Protein AF-A0A0G0LBF0-F1 (afdb_monomer_lite)

pLDDT: mean 75.21, std 11.59, range [41.16, 87.69]

Sequence (72 aa):
MSVSSRVEKTNSECRICGGAIVAKTVTVYNPEAGSPIYGPGSKRQYKDIHGGYYCGSCGIKYEFLQENNKKK

Structure (mmCIF, N/CA/C/O backbone):
data_AF-A0A0G0LBF0-F1
#
_entry.id   AF-A0A0G0LBF0-F1
#
loop_
_atom_site.group_PDB
_atom_site.id
_atom_site.type_symbol
_atom_site.label_atom_id
_atom_site.label_alt_id
_atom_site.label_comp_id
_atom_site.label_asym_id
_atom_site.label_entity_id
_atom_site.label_seq_id
_atom_site.pdbx_PDB_ins_code
_atom_site.Cartn_x
_atom_site.Cartn_y
_atom_site.Cartn_z
_atom_site.occupancy
_atom_site.B_iso_or_equiv
_atom_site.auth_seq_id
_atom_site.auth_comp_id
_atom_site.auth_asym_id
_atom_site.auth_atom_id
_atom_site.pdbx_PDB_model_num
ATOM 1 N N . MET A 1 1 ? -0.626 -3.731 -19.872 1.00 47.59 1 MET A N 1
ATOM 2 C CA . MET A 1 1 ? 0.301 -3.234 -18.831 1.00 47.59 1 MET A CA 1
ATOM 3 C C . MET A 1 1 ? -0.082 -3.888 -17.513 1.00 47.59 1 MET A C 1
ATOM 5 O O . MET A 1 1 ? -1.136 -3.569 -16.980 1.00 47.59 1 MET A O 1
ATOM 9 N N . SER A 1 2 ? 0.693 -4.863 -17.038 1.00 46.22 2 SER A N 1
ATOM 10 C CA . SER A 1 2 ? 0.375 -5.601 -15.808 1.00 46.22 2 SER A CA 1
ATOM 11 C C . SER A 1 2 ? 0.813 -4.783 -14.595 1.00 46.22 2 SER A C 1
ATOM 13 O O . SER A 1 2 ? 1.987 -4.773 -14.240 1.00 46.22 2 SER A O 1
ATOM 15 N N . VAL A 1 3 ? -0.121 -4.045 -13.998 1.00 56.28 3 VAL A N 1
ATOM 16 C CA . VAL A 1 3 ? 0.114 -3.284 -12.768 1.00 56.28 3 VAL A CA 1
ATOM 17 C C . VAL A 1 3 ? -0.070 -4.236 -11.590 1.00 56.28 3 VAL A C 1
ATOM 19 O O . VAL A 1 3 ? -1.186 -4.664 -11.306 1.00 56.28 3 VAL A O 1
ATOM 22 N N . SER A 1 4 ? 1.023 -4.596 -10.917 1.00 60.53 4 SER A N 1
ATOM 23 C CA . SER A 1 4 ? 0.954 -5.385 -9.685 1.00 60.53 4 SER A CA 1
ATOM 24 C C . SER A 1 4 ? 0.782 -4.431 -8.508 1.00 60.53 4 SER A C 1
ATOM 26 O O . SER A 1 4 ? 1.693 -3.677 -8.172 1.00 60.53 4 SER A O 1
ATOM 28 N N . SER A 1 5 ? -0.397 -4.435 -7.887 1.00 65.62 5 SER A N 1
ATOM 29 C CA . SER A 1 5 ? -0.667 -3.666 -6.671 1.00 65.62 5 SER A CA 1
ATOM 30 C C . SER A 1 5 ? -0.669 -4.579 -5.452 1.00 65.62 5 SER A C 1
ATOM 32 O O . SER A 1 5 ? -1.447 -5.531 -5.399 1.00 65.62 5 SER A O 1
ATOM 34 N N . ARG A 1 6 ? 0.164 -4.265 -4.459 1.00 72.62 6 ARG A N 1
ATOM 35 C CA . ARG A 1 6 ? 0.135 -4.886 -3.133 1.00 72.62 6 ARG A CA 1
ATOM 36 C C . ARG A 1 6 ? -0.651 -3.999 -2.176 1.00 72.62 6 ARG A C 1
ATOM 38 O O . ARG A 1 6 ? -0.538 -2.774 -2.222 1.00 72.62 6 ARG A O 1
ATOM 45 N N . VAL A 1 7 ? -1.469 -4.629 -1.341 1.00 76.81 7 VAL A N 1
ATOM 46 C CA . VAL A 1 7 ? -2.234 -3.957 -0.292 1.00 76.81 7 VAL A CA 1
ATOM 47 C C . VAL A 1 7 ? -1.812 -4.553 1.040 1.00 76.81 7 VAL A C 1
ATOM 49 O O . VAL A 1 7 ? -1.991 -5.748 1.262 1.00 76.81 7 VAL A O 1
ATOM 52 N N . GLU A 1 8 ? -1.244 -3.730 1.911 1.00 79.94 8 GLU A N 1
ATOM 53 C CA . GLU A 1 8 ? -0.793 -4.142 3.240 1.00 79.94 8 GLU A CA 1
ATOM 54 C C . GLU A 1 8 ? -1.706 -3.531 4.302 1.00 79.94 8 GLU A C 1
ATOM 56 O O . GLU A 1 8 ? -2.026 -2.344 4.251 1.00 79.94 8 GLU A O 1
ATOM 61 N N . LYS A 1 9 ? -2.166 -4.338 5.264 1.00 78.94 9 LYS A N 1
ATOM 62 C CA . LYS A 1 9 ? -2.952 -3.823 6.391 1.00 78.94 9 LYS A CA 1
ATOM 63 C C . LYS A 1 9 ? -2.036 -3.054 7.332 1.00 78.94 9 LYS A C 1
ATOM 65 O O . LYS A 1 9 ? -0.973 -3.540 7.703 1.00 78.94 9 LYS A O 1
ATOM 70 N N . THR A 1 10 ? -2.470 -1.868 7.728 1.00 80.19 10 THR A N 1
ATOM 71 C CA . THR A 1 10 ? -1.780 -1.064 8.736 1.00 80.19 10 THR A CA 1
ATOM 72 C C . THR A 1 10 ? -2.382 -1.348 10.113 1.00 80.19 10 THR A C 1
ATOM 74 O O . THR A 1 10 ? -3.512 -1.824 10.211 1.00 80.19 10 THR A O 1
ATOM 77 N N . ASN A 1 11 ? -1.649 -1.029 11.182 1.00 78.69 11 ASN A N 1
ATOM 78 C CA . ASN A 1 11 ? -2.150 -1.130 12.561 1.00 78.69 11 ASN A CA 1
ATOM 79 C C . ASN A 1 11 ? -3.086 0.032 12.956 1.00 78.69 11 ASN A C 1
ATOM 81 O O . ASN A 1 11 ? -3.431 0.164 14.129 1.00 78.69 11 ASN A O 1
ATOM 85 N N . SER A 1 12 ? -3.466 0.893 12.007 1.00 78.94 12 SER A N 1
ATOM 86 C CA . SER A 1 12 ? -4.307 2.061 12.260 1.00 78.94 12 SER A CA 1
ATOM 87 C C . SER A 1 12 ? -5.736 1.844 11.777 1.00 78.94 12 SER A C 1
ATOM 89 O O . SER A 1 12 ? -5.994 1.195 10.760 1.00 78.94 12 SER A O 1
ATOM 91 N N . GLU A 1 13 ? -6.671 2.451 12.497 1.00 85.38 13 GLU A N 1
ATOM 92 C CA . GLU A 1 13 ? -8.100 2.397 12.206 1.00 85.38 13 GLU A CA 1
ATOM 93 C C . GLU A 1 13 ? -8.595 3.730 11.644 1.00 85.38 13 GLU A C 1
ATOM 95 O O . GLU A 1 13 ? -8.094 4.815 11.957 1.00 85.38 13 GLU A O 1
ATOM 100 N N . CYS A 1 14 ? -9.605 3.648 10.788 1.00 84.12 14 CYS A N 1
ATOM 101 C CA . CYS A 1 14 ? -10.266 4.800 10.215 1.00 84.12 14 CYS A CA 1
ATOM 102 C C . CYS A 1 14 ? -11.031 5.551 11.300 1.00 84.12 14 CYS A C 1
ATOM 104 O O . CYS A 1 14 ? -11.965 5.020 11.892 1.00 84.12 14 CYS A O 1
ATOM 106 N N . ARG A 1 15 ? -10.717 6.832 11.490 1.00 81.50 15 ARG A N 1
ATOM 107 C CA . ARG A 1 15 ? -11.424 7.685 12.460 1.00 81.50 15 ARG A CA 1
ATOM 108 C C . ARG A 1 15 ? -12.906 7.916 12.163 1.00 81.50 15 ARG A C 1
ATOM 110 O O . ARG A 1 15 ? -13.616 8.382 13.041 1.00 81.50 15 ARG A O 1
ATOM 117 N N . ILE A 1 16 ? -13.357 7.639 10.939 1.00 84.44 16 ILE A N 1
ATOM 118 C CA . ILE A 1 16 ? -14.752 7.869 10.540 1.00 84.44 16 ILE A CA 1
ATOM 119 C C . ILE A 1 16 ? -15.609 6.629 10.790 1.00 84.44 16 ILE A C 1
ATOM 121 O O . ILE A 1 16 ? -16.699 6.744 11.335 1.00 84.44 16 ILE A O 1
ATOM 125 N N . CYS A 1 17 ? -15.132 5.447 10.392 1.00 87.06 17 CYS A N 1
ATOM 126 C CA . CYS A 1 17 ? -15.932 4.217 10.438 1.00 87.06 17 CYS A CA 1
ATOM 127 C C . CYS A 1 17 ? -15.338 3.099 11.306 1.00 87.06 17 CYS A C 1
ATOM 129 O O . CYS A 1 17 ? -15.923 2.025 11.379 1.00 87.06 17 CYS A O 1
ATOM 131 N N . GLY A 1 18 ? -14.160 3.299 11.906 1.00 84.56 18 GLY A N 1
ATOM 132 C CA . GLY A 1 18 ? -13.429 2.269 12.656 1.00 84.56 18 GLY A CA 1
ATOM 133 C C . GLY A 1 18 ? -12.800 1.169 11.791 1.00 84.56 18 GLY A C 1
ATOM 134 O O . GLY A 1 18 ? -12.095 0.312 12.306 1.00 84.56 18 GLY A O 1
ATOM 135 N N . GLY A 1 19 ? -13.018 1.174 10.473 1.00 85.62 19 GLY A N 1
ATOM 136 C CA . GLY A 1 19 ? -12.470 0.163 9.567 1.00 85.62 19 GLY A CA 1
ATOM 137 C C . GLY A 1 19 ? -10.945 0.224 9.438 1.00 85.62 19 GLY A C 1
ATOM 138 O O . GLY A 1 19 ? -10.342 1.291 9.552 1.00 85.62 19 GLY A O 1
ATOM 139 N N . ALA A 1 20 ? -10.309 -0.907 9.133 1.00 85.88 20 ALA A N 1
ATOM 140 C CA . ALA A 1 20 ? -8.854 -0.985 9.001 1.00 85.88 20 ALA A CA 1
ATOM 141 C C . ALA A 1 20 ? -8.323 -0.088 7.867 1.00 85.88 20 ALA A C 1
ATOM 143 O O . ALA A 1 20 ? -8.850 -0.089 6.745 1.00 85.88 20 ALA A O 1
ATOM 144 N N . ILE A 1 21 ? -7.251 0.654 8.147 1.00 86.38 21 ILE A N 1
ATOM 145 C CA . ILE A 1 21 ? -6.507 1.395 7.129 1.00 86.38 21 ILE A CA 1
ATOM 146 C C . ILE A 1 21 ? -5.533 0.433 6.448 1.00 86.38 21 ILE A C 1
ATOM 148 O O . ILE A 1 21 ? -4.868 -0.384 7.089 1.00 86.38 21 ILE A O 1
ATOM 152 N N . VAL A 1 22 ? -5.439 0.529 5.130 1.00 87.56 22 VAL A N 1
ATOM 153 C CA . VAL A 1 22 ? -4.536 -0.263 4.305 1.00 87.56 22 VAL A CA 1
ATOM 154 C C . VAL A 1 22 ? -3.620 0.655 3.498 1.00 87.56 22 VAL A C 1
ATOM 156 O O . VAL A 1 22 ? -4.015 1.740 3.071 1.00 87.56 22 VAL A O 1
ATOM 159 N N . ALA A 1 23 ? -2.382 0.224 3.295 1.00 84.69 23 ALA A N 1
ATOM 160 C CA . ALA A 1 23 ? -1.400 0.874 2.444 1.00 84.69 23 ALA A CA 1
ATOM 161 C C . ALA A 1 23 ? -1.465 0.261 1.044 1.00 84.69 23 ALA A C 1
ATOM 163 O O . ALA A 1 23 ? -1.477 -0.964 0.905 1.00 84.69 23 ALA A O 1
ATOM 164 N N . LYS A 1 24 ? -1.506 1.095 -0.001 1.00 82.56 24 LYS A N 1
ATOM 165 C CA . LYS A 1 24 ? -1.361 0.631 -1.385 1.00 82.56 24 LYS A CA 1
ATOM 166 C C . LYS A 1 24 ? 0.073 0.845 -1.834 1.00 82.56 24 LYS A C 1
ATOM 168 O O . LYS A 1 24 ? 0.547 1.976 -1.834 1.00 82.56 24 LYS A O 1
ATOM 173 N N . THR A 1 25 ? 0.710 -0.201 -2.327 1.00 82.44 25 THR A N 1
ATOM 174 C CA . THR A 1 25 ? 1.98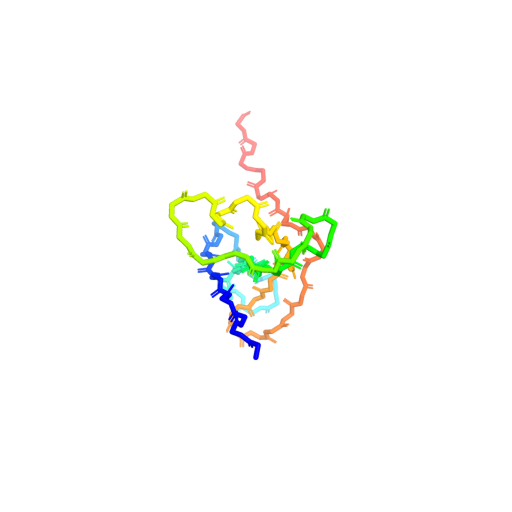1 -0.094 -3.043 1.00 82.44 25 THR A CA 1
ATOM 175 C C . THR A 1 25 ? 1.757 -0.586 -4.458 1.00 82.44 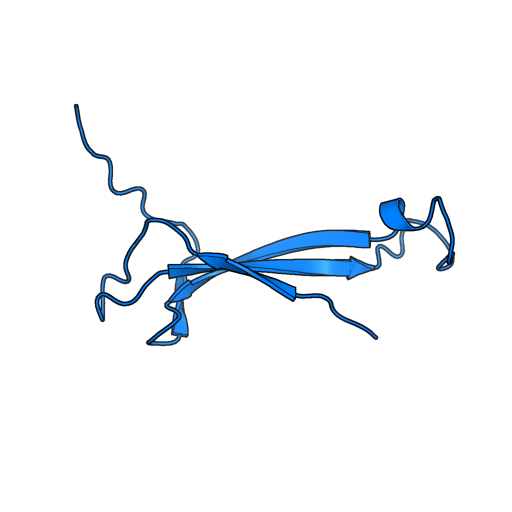25 THR A C 1
ATOM 177 O O . THR A 1 25 ? 1.188 -1.656 -4.678 1.00 82.44 25 THR A O 1
ATOM 180 N N . VAL A 1 26 ? 2.135 0.227 -5.435 1.00 80.94 26 VAL A N 1
ATOM 181 C CA . VAL A 1 26 ? 1.965 -0.082 -6.851 1.00 80.94 26 VAL A CA 1
ATOM 182 C C . VAL A 1 26 ? 3.340 -0.243 -7.466 1.00 80.94 26 VAL A C 1
ATOM 184 O O . VAL A 1 26 ? 4.132 0.694 -7.475 1.00 80.94 26 VAL A O 1
ATOM 187 N N . THR A 1 27 ? 3.615 -1.426 -7.998 1.00 80.62 27 THR A N 1
ATOM 188 C CA . THR A 1 27 ? 4.843 -1.684 -8.741 1.00 80.62 27 THR A CA 1
ATOM 189 C C . THR A 1 27 ? 4.646 -1.218 -10.183 1.00 80.62 27 THR A C 1
ATOM 191 O O . THR A 1 27 ? 3.768 -1.722 -10.890 1.00 80.62 27 THR A O 1
ATOM 194 N N . VAL A 1 28 ? 5.442 -0.243 -10.624 1.00 81.62 28 VAL A N 1
ATOM 195 C CA . VAL A 1 28 ? 5.352 0.373 -11.958 1.00 81.62 28 VAL A CA 1
ATOM 196 C C . VAL A 1 28 ? 6.678 0.226 -12.697 1.00 81.62 28 VAL A C 1
ATOM 198 O O . VAL A 1 28 ? 7.744 0.233 -12.089 1.00 81.62 28 VAL A O 1
ATOM 201 N N . TYR A 1 29 ? 6.617 0.077 -14.018 1.00 80.00 29 TYR A N 1
ATOM 202 C CA . TYR A 1 29 ? 7.803 0.062 -14.871 1.00 80.00 29 TYR A CA 1
ATOM 203 C C . TYR A 1 29 ? 8.536 1.413 -14.840 1.00 80.00 29 TYR A C 1
ATOM 205 O O . TYR A 1 29 ? 7.904 2.458 -14.987 1.00 80.00 29 TYR A O 1
ATOM 213 N N . ASN A 1 30 ? 9.860 1.390 -14.679 1.00 78.62 30 ASN A N 1
ATOM 214 C CA . ASN A 1 30 ? 10.724 2.559 -14.754 1.00 78.62 30 ASN A CA 1
ATOM 215 C C . ASN A 1 30 ? 11.277 2.719 -16.187 1.00 78.62 30 ASN A C 1
ATOM 217 O O . ASN A 1 30 ? 12.162 1.950 -16.573 1.00 78.62 30 ASN A O 1
ATOM 221 N N . PRO A 1 31 ? 10.820 3.718 -16.964 1.00 70.94 31 PRO A N 1
ATOM 222 C CA . PRO A 1 31 ? 11.303 3.945 -18.325 1.00 70.94 31 PRO A CA 1
ATOM 223 C C . PRO A 1 31 ? 12.768 4.402 -18.392 1.00 70.94 31 PRO A C 1
ATOM 225 O O . PRO A 1 31 ? 13.409 4.209 -19.420 1.00 70.94 31 PRO A O 1
ATOM 228 N N . GLU A 1 32 ? 13.333 4.941 -17.305 1.00 76.31 32 GLU A N 1
ATOM 229 C CA . GLU A 1 32 ? 14.757 5.309 -17.241 1.00 76.31 32 GLU A CA 1
ATOM 230 C C . GLU A 1 32 ? 15.682 4.081 -17.241 1.00 76.31 32 GLU A C 1
ATOM 232 O O . GLU A 1 32 ? 16.872 4.194 -17.520 1.00 76.31 32 GLU A O 1
ATOM 237 N N .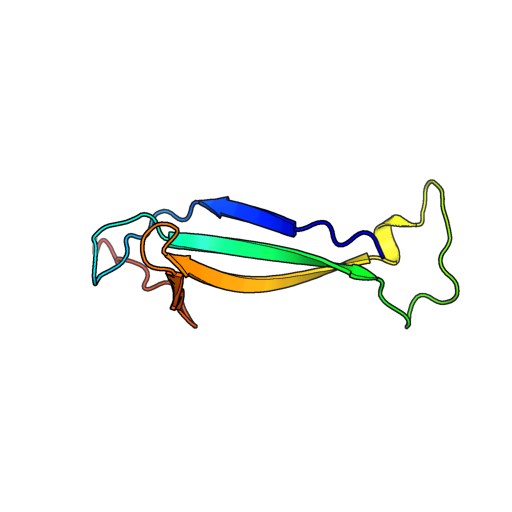 ALA A 1 33 ? 15.148 2.887 -16.965 1.00 72.00 33 ALA A N 1
ATOM 238 C CA . ALA A 1 33 ? 15.911 1.642 -16.943 1.00 72.00 33 ALA A CA 1
ATOM 239 C C . ALA A 1 33 ? 16.147 1.031 -18.344 1.00 72.00 33 ALA A C 1
ATOM 241 O O . ALA A 1 33 ? 16.577 -0.121 -18.446 1.00 72.00 33 ALA A O 1
ATOM 242 N N . GLY A 1 34 ? 15.855 1.778 -19.413 1.00 74.12 34 GLY A N 1
ATOM 243 C CA . GLY A 1 34 ? 16.009 1.346 -20.802 1.00 74.12 34 GLY A CA 1
ATOM 244 C C . GLY A 1 34 ? 14.795 0.579 -21.326 1.00 74.12 34 GLY A C 1
ATOM 245 O O . GLY A 1 34 ? 13.674 0.791 -20.873 1.00 74.12 34 GLY A O 1
ATOM 246 N N . SER A 1 35 ? 14.999 -0.293 -22.314 1.00 77.44 35 SER A N 1
ATOM 247 C CA . SER A 1 35 ? 13.948 -1.171 -22.852 1.00 77.44 35 SER A CA 1
ATOM 248 C C . SER A 1 35 ? 13.559 -2.255 -21.839 1.00 77.44 35 SER A C 1
ATOM 250 O O . SER A 1 35 ? 14.445 -2.752 -21.143 1.00 77.44 35 SER A O 1
ATOM 252 N N . PRO A 1 36 ? 12.284 -2.682 -21.756 1.00 74.19 36 PRO A N 1
ATOM 253 C CA . PRO A 1 36 ? 11.867 -3.709 -20.806 1.00 74.19 36 PRO A CA 1
ATOM 254 C C . PRO A 1 36 ? 12.544 -5.042 -21.136 1.00 74.19 36 PRO A C 1
ATOM 256 O O . PRO A 1 36 ? 12.363 -5.601 -22.215 1.00 74.19 36 PRO A O 1
ATOM 259 N N . ILE A 1 37 ? 13.341 -5.543 -20.196 1.00 7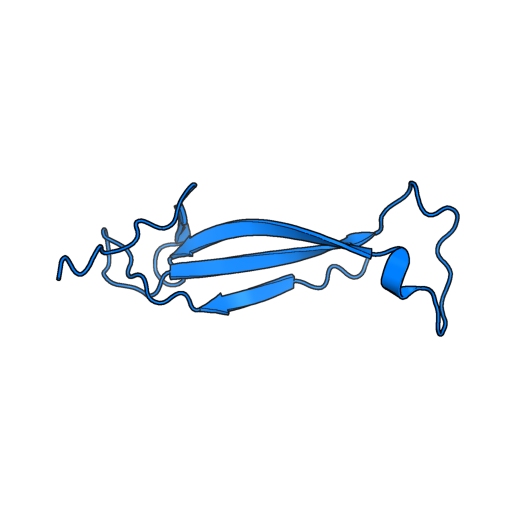6.75 37 ILE A N 1
ATOM 260 C CA . ILE A 1 37 ? 14.030 -6.830 -20.261 1.00 76.75 37 ILE A CA 1
ATOM 261 C C . ILE A 1 37 ? 13.218 -7.819 -19.421 1.00 76.75 37 ILE A C 1
ATOM 263 O O . ILE A 1 37 ? 12.698 -7.478 -18.359 1.00 76.75 37 ILE A O 1
ATOM 267 N N . TYR A 1 38 ? 13.118 -9.070 -19.864 1.00 78.38 38 TYR A N 1
ATOM 268 C CA . TYR A 1 38 ? 12.451 -10.139 -19.121 1.00 78.38 38 TYR A CA 1
ATOM 269 C C . TYR A 1 38 ? 13.477 -11.228 -18.799 1.00 78.38 38 TYR A C 1
ATOM 271 O O . TYR A 1 38 ? 14.035 -11.840 -19.702 1.00 78.38 38 TYR A O 1
ATOM 279 N N . GLY A 1 39 ? 13.773 -11.439 -17.513 1.00 78.25 39 GLY A N 1
ATOM 280 C CA . GLY A 1 39 ? 14.777 -12.412 -17.073 1.00 78.25 39 GLY A CA 1
ATOM 281 C C . GLY A 1 39 ? 15.388 -12.077 -15.707 1.00 78.25 39 GLY A C 1
ATOM 282 O O . GLY A 1 39 ? 15.020 -11.071 -15.092 1.00 78.25 39 GLY A O 1
ATOM 283 N N . PRO A 1 40 ? 16.318 -12.900 -15.196 1.00 66.31 40 PRO A N 1
ATOM 284 C CA . PRO A 1 40 ? 17.040 -12.625 -13.953 1.00 66.31 40 PRO A CA 1
ATOM 285 C C . PRO A 1 40 ? 17.883 -11.344 -14.100 1.00 66.31 40 PRO A C 1
ATOM 287 O O . PRO A 1 40 ? 18.966 -11.352 -14.666 1.00 66.31 40 PRO A O 1
ATOM 290 N N . GLY A 1 41 ? 17.336 -10.217 -13.633 1.00 68.88 41 GLY A N 1
ATOM 291 C CA . GLY A 1 41 ? 17.908 -8.870 -13.798 1.00 68.88 41 GLY A CA 1
ATOM 292 C C . GLY A 1 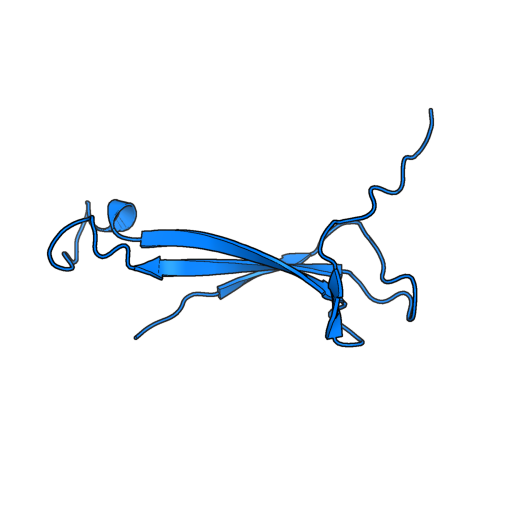41 ? 16.850 -7.790 -14.052 1.00 68.88 41 GLY A C 1
ATOM 293 O O . GLY A 1 41 ? 17.038 -6.636 -13.666 1.00 68.88 41 GLY A O 1
ATOM 294 N N . SER A 1 42 ? 15.683 -8.181 -14.575 1.00 72.69 42 SER A N 1
ATOM 295 C CA . SER A 1 42 ? 14.567 -7.273 -14.880 1.00 72.69 42 SER A CA 1
ATOM 296 C C . SER A 1 42 ? 13.935 -6.615 -13.654 1.00 72.69 42 SER A C 1
ATOM 298 O O . SER A 1 42 ? 13.296 -5.575 -13.771 1.00 72.69 42 SER A O 1
ATOM 300 N N . LYS A 1 43 ? 14.144 -7.174 -12.452 1.00 67.94 43 LYS A N 1
ATOM 301 C CA . LYS A 1 43 ? 13.607 -6.639 -11.188 1.00 67.94 43 LYS A CA 1
ATOM 302 C C . LYS A 1 43 ? 13.986 -5.172 -10.950 1.00 67.94 43 LYS A C 1
ATOM 304 O O . LYS A 1 43 ? 13.218 -4.454 -10.329 1.00 67.94 43 LYS A O 1
ATOM 309 N N . ARG A 1 44 ? 15.138 -4.720 -11.464 1.00 71.69 44 ARG A N 1
ATOM 310 C CA . ARG A 1 44 ? 15.611 -3.329 -11.328 1.00 71.69 44 ARG A CA 1
ATOM 311 C C . ARG A 1 44 ? 14.865 -2.328 -12.214 1.00 71.69 44 ARG A C 1
ATOM 313 O O . ARG A 1 44 ? 15.003 -1.129 -12.011 1.00 71.69 44 ARG A O 1
ATOM 320 N N . GLN A 1 45 ? 14.084 -2.810 -13.178 1.00 78.88 45 GLN A N 1
ATOM 321 C CA . GLN A 1 45 ? 13.306 -1.974 -14.093 1.00 78.88 45 GLN A CA 1
ATOM 322 C C . GLN A 1 45 ? 11.901 -1.683 -13.569 1.00 78.88 45 GLN A C 1
ATOM 324 O O . GLN A 1 45 ? 11.120 -1.023 -14.242 1.00 78.88 45 GLN A O 1
ATOM 329 N N . TYR A 1 46 ? 11.563 -2.176 -12.379 1.00 80.25 46 TYR A N 1
ATOM 330 C CA . TYR A 1 46 ? 10.293 -1.911 -11.727 1.00 80.25 46 TYR A CA 1
ATOM 331 C C . TYR A 1 46 ? 10.556 -1.141 -10.440 1.00 80.25 46 TYR A C 1
ATOM 333 O O . TYR A 1 46 ? 11.443 -1.492 -9.662 1.00 80.25 46 TYR A O 1
ATOM 341 N N . LYS A 1 47 ? 9.793 -0.074 -10.231 1.00 79.25 47 LYS A N 1
ATOM 342 C CA . LYS A 1 47 ? 9.846 0.761 -9.041 1.00 79.25 47 LYS A CA 1
ATOM 343 C C . LYS A 1 47 ? 8.546 0.600 -8.275 1.00 79.25 47 LYS A C 1
ATOM 345 O O . LYS A 1 47 ? 7.461 0.727 -8.842 1.00 79.25 47 LYS A O 1
ATOM 350 N N . ASP A 1 48 ? 8.668 0.339 -6.984 1.00 80.31 48 ASP A N 1
ATOM 351 C CA . ASP A 1 48 ? 7.533 0.374 -6.076 1.00 80.31 48 ASP A CA 1
ATOM 352 C C . ASP A 1 48 ? 7.213 1.830 -5.734 1.00 80.31 48 ASP A C 1
ATOM 354 O O . ASP A 1 48 ? 8.059 2.585 -5.253 1.00 80.31 48 ASP A O 1
ATOM 358 N N . ILE A 1 49 ? 5.984 2.239 -6.035 1.00 78.81 49 ILE A N 1
ATOM 359 C CA . ILE A 1 49 ? 5.446 3.557 -5.723 1.00 78.81 49 ILE A CA 1
ATOM 360 C C . ILE A 1 49 ? 4.418 3.372 -4.613 1.00 78.81 49 ILE A C 1
ATOM 362 O O . ILE A 1 49 ? 3.413 2.675 -4.786 1.00 78.81 49 ILE A O 1
ATOM 366 N N . HIS A 1 50 ? 4.654 4.011 -3.470 1.00 77.56 50 HIS A N 1
ATOM 367 C CA . HIS A 1 50 ? 3.647 4.092 -2.420 1.00 77.56 50 HIS A CA 1
ATOM 368 C C . HIS A 1 50 ? 2.473 4.944 -2.913 1.00 77.56 50 HIS A C 1
ATOM 370 O O . HIS A 1 50 ? 2.604 6.140 -3.151 1.00 77.56 50 HIS A O 1
ATOM 376 N N . GLY A 1 51 ? 1.315 4.308 -3.074 1.00 73.00 51 GLY A N 1
ATOM 377 C CA . GLY A 1 51 ? 0.058 4.924 -3.498 1.00 73.00 51 GLY A CA 1
ATOM 378 C C . GLY A 1 51 ? -0.749 5.538 -2.351 1.00 73.00 51 GLY A C 1
ATOM 379 O O . GLY A 1 51 ? -1.909 5.893 -2.560 1.00 73.00 51 GLY A O 1
ATOM 380 N N . GLY A 1 52 ? -0.159 5.639 -1.157 1.00 82.88 52 GLY A N 1
ATOM 381 C CA . GLY A 1 52 ? -0.776 6.203 0.042 1.00 82.88 52 GLY A CA 1
ATOM 382 C C . GLY A 1 52 ? -1.601 5.204 0.856 1.00 82.88 52 GLY A C 1
ATOM 383 O O . GLY A 1 52 ? -1.587 3.991 0.615 1.00 82.88 52 GLY A O 1
ATOM 384 N N . TYR A 1 53 ? -2.322 5.740 1.840 1.00 86.31 53 TYR A N 1
ATOM 385 C CA . TYR A 1 53 ? -3.128 4.978 2.789 1.00 86.31 53 TYR A CA 1
ATOM 386 C C . TYR A 1 53 ? -4.613 5.229 2.543 1.00 86.31 53 TYR A C 1
ATOM 388 O O . TYR A 1 53 ? -5.015 6.343 2.211 1.00 86.31 53 TYR A O 1
ATOM 396 N N . TYR A 1 54 ? -5.452 4.214 2.713 1.00 87.69 54 TYR A N 1
ATOM 397 C CA . TYR A 1 54 ? -6.899 4.374 2.611 1.00 87.69 54 TYR A CA 1
ATOM 398 C C . TYR A 1 54 ? -7.640 3.424 3.543 1.00 87.69 54 TYR A C 1
ATOM 400 O O . TYR A 1 54 ? -7.140 2.357 3.887 1.00 87.69 54 TYR A O 1
ATOM 408 N N . CYS A 1 55 ? -8.841 3.794 3.972 1.00 86.88 55 CYS A N 1
ATOM 409 C CA . CYS A 1 55 ? -9.694 2.876 4.714 1.00 86.88 55 CYS A CA 1
ATOM 410 C C . CYS A 1 55 ? -10.263 1.809 3.772 1.00 86.88 55 CYS A C 1
ATOM 412 O O . CYS A 1 55 ? -10.903 2.146 2.775 1.00 86.88 55 CYS A O 1
ATOM 414 N N . GLY A 1 56 ? -10.095 0.531 4.118 1.00 83.81 56 GLY A N 1
ATOM 415 C CA . GLY A 1 56 ? -10.658 -0.581 3.347 1.00 83.81 56 GLY A CA 1
ATOM 416 C C . GLY A 1 56 ? -12.190 -0.663 3.385 1.00 83.81 56 GLY A C 1
ATOM 417 O O . GLY A 1 56 ? -12.771 -1.320 2.529 1.00 83.81 56 GLY A O 1
ATOM 418 N N . SER A 1 57 ? -12.844 -0.000 4.347 1.00 86.44 57 SER A N 1
ATOM 419 C CA . SER A 1 57 ? -14.305 -0.021 4.508 1.00 86.44 57 SER A CA 1
ATOM 420 C C . SER A 1 57 ? -14.996 1.164 3.831 1.00 86.44 57 SER A C 1
ATOM 422 O O . SER A 1 57 ? -15.920 0.963 3.053 1.00 86.44 57 SER A O 1
ATOM 424 N N . CYS A 1 58 ? -14.561 2.398 4.109 1.00 86.69 58 CYS A N 1
ATOM 425 C CA . CYS A 1 58 ? -15.215 3.609 3.591 1.00 86.69 58 CYS A CA 1
ATOM 426 C C . CYS A 1 58 ? -14.460 4.299 2.442 1.00 86.69 58 CYS A C 1
ATOM 428 O O . CYS A 1 58 ? -14.958 5.273 1.888 1.00 86.69 58 CYS A O 1
ATOM 430 N N . GLY A 1 59 ? -13.256 3.839 2.087 1.00 84.50 59 GLY A N 1
ATOM 431 C CA . GLY A 1 59 ? -12.492 4.365 0.949 1.00 84.50 59 GLY A CA 1
ATOM 432 C C . GLY A 1 59 ? -11.814 5.723 1.169 1.00 84.50 59 GLY A C 1
ATOM 433 O O . GLY A 1 59 ? -11.200 6.251 0.243 1.00 84.50 59 GLY A O 1
ATOM 434 N N . ILE A 1 60 ? -11.885 6.289 2.377 1.00 86.06 60 ILE A N 1
ATOM 435 C CA . ILE A 1 60 ? -11.222 7.559 2.710 1.00 86.06 60 ILE A CA 1
ATOM 436 C C . ILE A 1 60 ? -9.714 7.411 2.556 1.00 86.06 60 ILE A C 1
ATOM 438 O O . ILE A 1 60 ? -9.128 6.492 3.127 1.00 86.06 60 ILE A O 1
ATOM 442 N N . LYS A 1 61 ? -9.097 8.339 1.821 1.00 84.88 61 LYS A N 1
ATOM 443 C CA . LYS A 1 61 ? -7.645 8.425 1.666 1.00 84.88 61 LYS A CA 1
ATOM 444 C C . LYS A 1 61 ? -7.027 9.227 2.806 1.00 84.88 61 LYS A C 1
ATOM 446 O O . LYS A 1 61 ? -7.569 10.245 3.223 1.00 84.88 61 LYS A O 1
ATOM 451 N N . TYR A 1 62 ? -5.870 8.774 3.257 1.00 79.25 62 TYR A N 1
ATOM 452 C CA . TYR A 1 62 ? -5.041 9.420 4.258 1.00 79.25 62 TYR A CA 1
ATOM 453 C C . TYR A 1 62 ? -3.690 9.744 3.621 1.00 79.25 62 TYR A C 1
ATOM 455 O O . TYR A 1 62 ? -3.016 8.852 3.102 1.00 79.25 62 TYR A O 1
ATOM 463 N N . GLU A 1 63 ? -3.291 11.016 3.668 1.00 76.44 63 GLU A N 1
ATOM 464 C CA . GLU A 1 63 ? -1.940 11.432 3.261 1.00 76.44 63 GLU A CA 1
ATOM 465 C C . GLU A 1 63 ? -0.873 10.885 4.214 1.00 76.44 63 GLU A C 1
ATOM 467 O O . GLU A 1 63 ? 0.224 10.533 3.791 1.00 76.44 63 GLU A O 1
ATOM 472 N N . PHE A 1 64 ? -1.217 10.739 5.493 1.00 73.62 64 PHE A N 1
ATOM 473 C CA . PHE A 1 64 ? -0.343 10.218 6.534 1.00 73.62 64 PHE A CA 1
ATOM 474 C C . PHE A 1 64 ? -1.120 9.273 7.451 1.00 73.62 64 PHE A C 1
ATOM 476 O O . PHE A 1 64 ? -2.262 9.544 7.834 1.00 73.62 64 PHE A O 1
ATOM 483 N N . LEU A 1 65 ? -0.488 8.158 7.824 1.00 71.75 65 LEU A N 1
ATOM 484 C CA . LEU A 1 65 ? -0.957 7.355 8.946 1.00 71.75 65 LEU A CA 1
ATOM 485 C C . LEU A 1 65 ? -0.805 8.200 10.202 1.00 71.75 65 LEU A C 1
ATOM 487 O O . LEU A 1 65 ? 0.301 8.597 10.559 1.00 71.75 65 LEU A O 1
ATOM 491 N N . GLN A 1 66 ? -1.911 8.464 10.886 1.00 60.94 66 GLN A N 1
ATOM 492 C CA . GLN A 1 66 ? -1.803 8.959 12.246 1.00 60.94 66 GLN A CA 1
ATOM 493 C C . GLN A 1 66 ? -1.285 7.794 13.087 1.00 60.94 66 GLN A C 1
ATOM 495 O O . GLN A 1 66 ? -2.020 6.841 13.356 1.00 60.94 66 GLN A O 1
ATOM 500 N N . GLU A 1 67 ? 0.001 7.830 13.433 1.00 60.72 67 GLU A N 1
ATOM 501 C CA . GLU A 1 67 ? 0.546 6.969 14.469 1.00 60.72 67 GLU A CA 1
ATOM 502 C C . GLU A 1 67 ? -0.255 7.265 15.733 1.00 60.72 67 GLU A C 1
ATOM 504 O O . GLU A 1 67 ? -0.166 8.355 16.310 1.00 60.72 67 GLU A O 1
ATOM 509 N N . ASN A 1 68 ? -1.082 6.304 16.148 1.00 56.22 68 ASN A N 1
ATOM 510 C CA . ASN A 1 68 ? -1.614 6.292 17.497 1.00 56.22 68 ASN A CA 1
ATOM 511 C C . ASN A 1 68 ? -0.401 6.125 18.411 1.00 56.22 68 ASN A C 1
ATOM 513 O O . ASN A 1 68 ? 0.002 5.008 18.728 1.00 56.22 68 ASN A O 1
ATOM 517 N N . ASN A 1 69 ? 0.218 7.252 18.766 1.00 45.69 69 ASN A N 1
ATOM 518 C CA . ASN A 1 69 ? 1.238 7.361 19.785 1.00 45.69 69 ASN A CA 1
ATOM 519 C C . ASN A 1 69 ? 0.648 6.739 21.052 1.00 45.69 69 ASN A C 1
ATOM 521 O O . ASN A 1 69 ? -0.049 7.401 21.824 1.00 45.69 69 ASN A O 1
ATOM 525 N N . LYS A 1 70 ? 0.924 5.452 21.281 1.00 46.56 70 LYS A N 1
ATOM 526 C CA . LYS A 1 70 ? 0.960 4.912 22.632 1.00 46.56 70 LYS A CA 1
ATOM 527 C C . LYS A 1 70 ? 2.124 5.630 23.301 1.00 46.56 70 LYS A C 1
ATOM 529 O O . LYS A 1 70 ? 3.252 5.152 23.261 1.00 4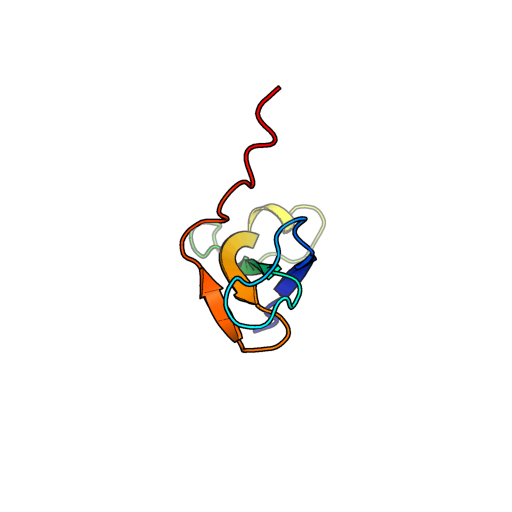6.56 70 LYS A O 1
ATOM 534 N N . LYS A 1 71 ? 1.838 6.817 23.850 1.00 46.53 71 LYS A N 1
ATOM 535 C CA . LYS A 1 71 ? 2.665 7.438 24.882 1.00 46.53 71 LYS A CA 1
ATOM 536 C C . LYS A 1 71 ? 3.002 6.337 25.882 1.00 46.53 71 LYS A C 1
ATOM 538 O O . LYS A 1 71 ? 2.084 5.716 26.425 1.00 46.53 71 LYS A O 1
ATOM 543 N N . LYS A 1 72 ? 4.287 6.087 26.082 1.00 41.16 72 LYS A N 1
ATOM 544 C CA . LYS A 1 72 ? 4.771 5.433 27.286 1.00 41.16 72 LYS A CA 1
ATOM 545 C C . LYS A 1 72 ? 5.614 6.442 28.038 1.00 41.16 72 LYS A C 1
ATOM 547 O O . LYS A 1 72 ? 6.399 7.137 27.357 1.00 41.16 72 LYS A O 1
#

Foldseek 3Di:
DDKDKDKAWDPDADPPPRATKIKIKIWAFAVVVPDQDDDDPNVVRIDIDTPAIAGPPPGDGDNDGPPPPPPD

Secondary structure (DSSP, 8-state):
---EEEEEEEEEE-TTT-PEEEEEEEEEE-GGG-SPP-STTGGGGEEEEEEEEEETTT--EESS--------

Radius of gyration: 16.25 Å; chains: 1; bounding box: 34×24×50 Å